Protein AF-A0A7C6NC44-F1 (afdb_monomer)

Sequence (91 aa):
MGKNIDYMMELVNEYLSGKTPRHIFELDFQAEILDRYEKMAREDRDYAEYFYDMLSEYGVDVGDGLSDAEFKQLIRKQYKKVKDIAKGDLW

Mean predicted aligned error: 3.3 Å

Structure (mmCIF, N/CA/C/O backbone):
data_AF-A0A7C6NC44-F1
#
_entry.id   AF-A0A7C6NC44-F1
#
loop_
_atom_site.group_PDB
_atom_site.id
_atom_site.type_symbol
_atom_site.label_atom_id
_atom_site.label_alt_id
_atom_site.label_comp_id
_atom_site.label_asym_id
_atom_site.label_entity_id
_atom_site.label_seq_id
_atom_site.pdbx_PDB_ins_code
_atom_site.Cartn_x
_atom_site.Cartn_y
_atom_site.Cartn_z
_atom_site.occupancy
_atom_site.B_iso_or_equiv
_atom_site.auth_seq_id
_atom_site.auth_comp_id
_atom_site.auth_asym_id
_atom_site.auth_atom_id
_atom_site.pdbx_PDB_model_num
ATOM 1 N N . MET A 1 1 ? -4.991 4.582 12.210 1.00 79.56 1 MET A N 1
ATOM 2 C CA . MET A 1 1 ? -6.046 3.563 12.049 1.00 79.56 1 MET A CA 1
ATOM 3 C C . MET A 1 1 ? -5.768 2.488 13.096 1.00 79.56 1 MET A C 1
ATOM 5 O O . MET A 1 1 ? -5.192 2.822 14.129 1.00 79.56 1 MET A O 1
ATOM 9 N N . GLY A 1 2 ? -6.162 1.230 12.890 1.00 92.06 2 GLY A N 1
ATOM 10 C CA . GLY A 1 2 ? -5.589 0.107 13.624 1.00 92.06 2 GLY A CA 1
ATOM 11 C C . GLY A 1 2 ? -4.147 -0.178 13.184 1.00 92.06 2 GLY A C 1
ATOM 12 O O . GLY A 1 2 ? -3.704 0.252 12.118 1.00 92.06 2 GLY A O 1
ATOM 13 N N . LYS A 1 3 ? -3.392 -0.891 14.025 1.00 97.19 3 LYS A N 1
ATOM 14 C CA . LYS A 1 3 ? -1.944 -1.087 13.850 1.00 97.19 3 LYS A CA 1
ATOM 15 C C . LYS A 1 3 ? -1.577 -1.886 12.597 1.00 97.19 3 LYS A C 1
ATOM 17 O O . LYS A 1 3 ? -0.491 -1.687 12.062 1.00 97.19 3 LYS A O 1
ATOM 22 N N . ASN A 1 4 ? -2.432 -2.805 12.146 1.00 98.19 4 ASN A N 1
ATOM 23 C CA . ASN A 1 4 ? -2.157 -3.598 10.948 1.00 98.19 4 ASN A CA 1
ATOM 24 C C . ASN A 1 4 ? -2.424 -2.781 9.688 1.00 98.19 4 ASN A C 1
ATOM 26 O O . ASN A 1 4 ? -1.644 -2.852 8.742 1.00 98.19 4 ASN A O 1
ATOM 30 N N . ILE A 1 5 ? -3.476 -1.963 9.708 1.00 96.75 5 ILE A N 1
ATOM 31 C CA . ILE A 1 5 ? -3.746 -1.021 8.624 1.00 96.75 5 ILE A CA 1
ATOM 32 C C . ILE A 1 5 ? -2.621 0.015 8.515 1.00 96.75 5 ILE A C 1
ATOM 34 O O . ILE A 1 5 ? -2.098 0.236 7.424 1.00 96.75 5 ILE A O 1
ATOM 38 N N . ASP A 1 6 ? -2.213 0.61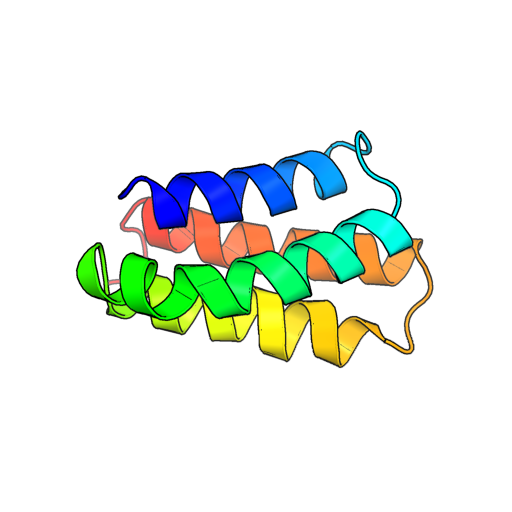7 9.634 1.00 97.38 6 ASP A N 1
ATOM 39 C CA . ASP A 1 6 ? -1.145 1.623 9.642 1.00 97.38 6 ASP A CA 1
ATOM 40 C C . ASP A 1 6 ? 0.179 1.039 9.120 1.00 97.38 6 ASP A C 1
ATOM 42 O O . ASP A 1 6 ? 0.877 1.694 8.347 1.00 97.38 6 ASP A O 1
ATOM 46 N N . TYR A 1 7 ? 0.487 -0.216 9.466 1.00 98.25 7 TYR A N 1
ATOM 47 C CA . TYR A 1 7 ? 1.651 -0.928 8.936 1.00 98.25 7 TYR A CA 1
ATOM 48 C C . TYR A 1 7 ? 1.595 -1.070 7.410 1.00 98.25 7 TYR A C 1
ATOM 50 O O . TYR A 1 7 ? 2.538 -0.685 6.721 1.00 98.25 7 TYR A O 1
ATOM 58 N N . MET A 1 8 ? 0.487 -1.588 6.869 1.00 98.19 8 MET A N 1
ATOM 59 C CA . MET A 1 8 ? 0.359 -1.797 5.424 1.00 98.19 8 MET A CA 1
ATOM 60 C C . MET A 1 8 ? 0.380 -0.475 4.646 1.00 98.19 8 MET A C 1
ATOM 62 O O . MET A 1 8 ? 0.949 -0.400 3.556 1.00 98.19 8 MET A O 1
ATOM 66 N N . MET A 1 9 ? -0.187 0.5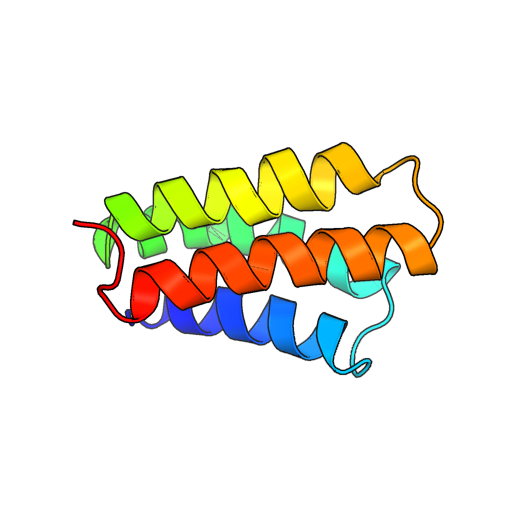92 5.213 1.00 97.81 9 MET A N 1
ATOM 67 C CA . MET A 1 9 ? -0.109 1.934 4.634 1.00 97.81 9 MET A CA 1
ATOM 68 C C . MET A 1 9 ? 1.324 2.474 4.613 1.00 97.81 9 MET A C 1
ATOM 70 O O . MET A 1 9 ? 1.725 3.077 3.613 1.00 97.81 9 MET A O 1
ATOM 74 N N . GLU A 1 10 ? 2.106 2.249 5.673 1.00 98.25 10 GLU A N 1
ATOM 75 C CA . GLU A 1 10 ? 3.510 2.668 5.704 1.00 98.25 10 GLU A CA 1
ATOM 76 C C . GLU A 1 10 ? 4.358 1.864 4.714 1.00 98.25 10 GLU A C 1
ATOM 78 O O . GLU A 1 10 ? 5.128 2.464 3.972 1.00 98.25 10 GLU A O 1
ATOM 83 N N . LEU A 1 11 ? 4.154 0.550 4.599 1.00 98.31 11 LEU A N 1
ATOM 84 C CA . LEU A 1 11 ? 4.850 -0.294 3.618 1.00 98.31 11 LEU A CA 1
ATOM 85 C C . LEU A 1 11 ? 4.683 0.248 2.183 1.00 98.31 11 LEU A C 1
ATOM 87 O O . LEU A 1 11 ? 5.653 0.399 1.434 1.00 98.31 11 LEU A O 1
ATOM 91 N N . VAL A 1 12 ? 3.461 0.641 1.809 1.00 98.31 12 VAL A N 1
ATOM 92 C CA . VAL A 1 12 ? 3.190 1.278 0.506 1.00 98.31 12 VAL A CA 1
ATOM 93 C C . VAL A 1 12 ? 3.840 2.664 0.407 1.00 98.31 12 VAL A C 1
ATOM 95 O O . VAL A 1 12 ? 4.373 3.041 -0.642 1.00 98.31 12 VAL A O 1
ATOM 98 N N . ASN A 1 13 ? 3.836 3.438 1.492 1.00 98.38 13 ASN A N 1
ATOM 99 C CA . ASN A 1 13 ? 4.473 4.752 1.553 1.00 98.38 13 ASN A CA 1
ATOM 100 C C . ASN A 1 13 ? 6.002 4.680 1.374 1.00 98.38 13 ASN A C 1
ATOM 102 O O . ASN A 1 13 ? 6.585 5.509 0.667 1.00 98.38 13 ASN A O 1
ATOM 106 N N . GLU A 1 14 ? 6.663 3.681 1.956 1.00 98.50 14 GLU A N 1
ATOM 107 C CA . GLU A 1 14 ? 8.104 3.455 1.819 1.00 98.50 14 GLU A CA 1
ATOM 108 C C . GLU A 1 14 ? 8.495 3.181 0.364 1.00 98.50 14 GLU A C 1
ATOM 110 O O . GLU A 1 14 ? 9.411 3.822 -0.167 1.00 98.50 14 GLU A O 1
ATOM 115 N N . TYR A 1 15 ? 7.725 2.349 -0.336 1.00 98.50 15 TYR A N 1
ATOM 116 C CA . TYR A 1 15 ? 7.886 2.157 -1.775 1.00 98.50 15 TYR A CA 1
ATOM 117 C C . TYR A 1 15 ? 7.693 3.463 -2.567 1.00 98.50 15 TYR A C 1
ATOM 119 O O . TYR A 1 15 ? 8.537 3.868 -3.381 1.00 98.50 15 TYR A O 1
ATOM 127 N N . LEU A 1 16 ? 6.602 4.189 -2.306 1.00 98.44 16 LEU A N 1
ATOM 128 C CA . LEU A 1 16 ? 6.291 5.426 -3.026 1.00 98.44 16 LEU A CA 1
ATOM 129 C C . LEU A 1 16 ? 7.321 6.536 -2.788 1.00 98.44 16 LEU A C 1
ATOM 131 O O . LEU A 1 16 ? 7.614 7.300 -3.719 1.00 98.44 16 LEU A O 1
ATOM 135 N N . SER A 1 17 ? 7.909 6.586 -1.592 1.00 98.12 17 SER A N 1
ATOM 136 C CA . SER A 1 17 ? 9.011 7.488 -1.237 1.00 98.12 17 SER A CA 1
ATOM 137 C C . SER A 1 17 ? 10.359 7.070 -1.837 1.00 98.12 17 SER A C 1
ATOM 139 O O . SER A 1 17 ? 11.289 7.871 -1.860 1.00 98.12 17 SER A O 1
ATOM 141 N N . GLY A 1 18 ? 10.450 5.866 -2.413 1.00 97.12 18 GLY A N 1
ATOM 142 C CA . GLY A 1 18 ? 11.658 5.353 -3.059 1.00 97.12 18 GLY A CA 1
ATOM 143 C C . GLY A 1 18 ? 12.668 4.730 -2.100 1.00 97.12 18 GLY A C 1
ATOM 144 O O . GLY A 1 18 ? 13.801 4.504 -2.512 1.00 97.12 18 GLY A O 1
ATOM 145 N N . LYS A 1 19 ? 12.275 4.447 -0.851 1.00 97.69 19 LYS A N 1
ATOM 146 C CA . LYS A 1 19 ? 13.118 3.719 0.110 1.00 97.69 19 LYS A CA 1
ATOM 147 C C . LYS A 1 19 ? 13.264 2.242 -0.257 1.00 97.69 19 LYS A C 1
ATOM 149 O O . LYS A 1 19 ? 14.302 1.650 0.018 1.00 97.69 19 LYS A O 1
ATOM 154 N N . THR A 1 20 ? 12.248 1.689 -0.916 1.00 96.69 20 THR A N 1
ATOM 155 C CA . THR A 1 20 ? 12.176 0.271 -1.277 1.00 96.69 20 THR A CA 1
ATOM 156 C C . THR A 1 20 ? 12.088 0.132 -2.799 1.00 96.69 20 THR A C 1
ATOM 158 O O . THR A 1 20 ? 11.244 0.791 -3.418 1.00 96.69 20 THR A O 1
ATOM 161 N N . PRO A 1 21 ? 12.945 -0.682 -3.444 1.00 97.19 21 PRO A N 1
ATOM 162 C CA . PRO A 1 21 ? 12.808 -0.984 -4.865 1.00 97.19 21 PRO A CA 1
ATOM 163 C C . PRO A 1 21 ? 11.582 -1.875 -5.112 1.00 97.19 21 PRO A C 1
ATOM 165 O O . PRO A 1 21 ? 11.150 -2.609 -4.225 1.00 97.19 21 PRO A O 1
ATOM 168 N N . ARG A 1 22 ? 11.037 -1.833 -6.334 1.00 97.38 22 ARG A N 1
ATOM 169 C CA . ARG A 1 22 ? 9.775 -2.505 -6.692 1.00 97.38 22 ARG A CA 1
ATOM 170 C C . ARG A 1 22 ? 9.744 -3.987 -6.302 1.00 97.38 22 ARG A C 1
ATOM 172 O O . ARG A 1 22 ? 8.832 -4.388 -5.598 1.00 97.38 22 ARG A O 1
ATOM 179 N N . HIS A 1 23 ? 10.755 -4.759 -6.698 1.00 96.12 23 HIS A N 1
ATOM 180 C CA . HIS A 1 23 ? 10.786 -6.203 -6.445 1.00 96.12 23 HIS A CA 1
ATOM 181 C C . HIS A 1 23 ? 10.763 -6.563 -4.949 1.00 96.12 23 HIS A C 1
ATOM 183 O O . HIS A 1 23 ? 10.196 -7.584 -4.586 1.00 96.12 23 HIS A O 1
ATOM 189 N N . ILE A 1 24 ? 11.351 -5.734 -4.075 1.00 97.88 24 ILE A N 1
ATOM 190 C CA . ILE A 1 24 ? 11.263 -5.937 -2.620 1.00 97.88 24 ILE A CA 1
ATOM 191 C C . ILE A 1 24 ? 9.868 -5.558 -2.124 1.00 97.88 24 ILE A C 1
ATOM 193 O O . ILE A 1 24 ? 9.260 -6.319 -1.385 1.00 97.88 24 ILE A O 1
ATOM 197 N N . PHE A 1 25 ? 9.326 -4.431 -2.591 1.00 98.38 25 PHE A N 1
ATOM 198 C CA . PHE A 1 25 ? 7.970 -4.009 -2.241 1.00 98.38 25 PHE A CA 1
ATOM 199 C C . PHE A 1 25 ? 6.909 -5.048 -2.624 1.00 98.38 25 PHE A C 1
ATOM 201 O O . PHE A 1 25 ? 6.042 -5.329 -1.810 1.00 98.38 25 PHE A O 1
ATOM 208 N N . GLU A 1 26 ? 6.964 -5.6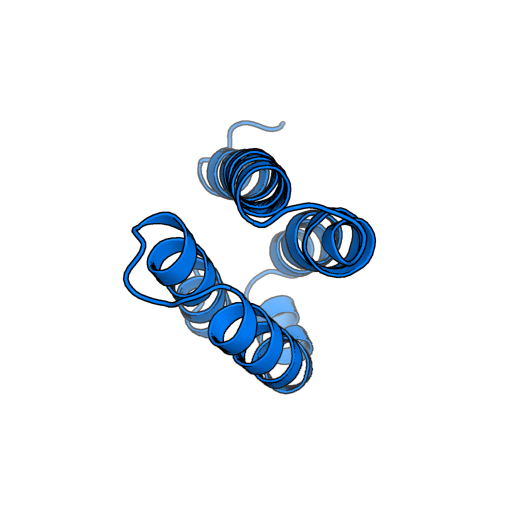21 -3.828 1.00 97.62 26 GLU A N 1
ATOM 209 C CA . GLU A 1 26 ? 5.991 -6.628 -4.275 1.00 97.62 26 GLU A CA 1
ATOM 210 C C . GLU A 1 26 ? 6.046 -7.891 -3.403 1.00 97.62 26 GLU A C 1
ATOM 212 O O . GLU A 1 26 ? 5.001 -8.378 -2.973 1.00 97.62 26 GLU A O 1
ATOM 217 N N . LEU A 1 27 ? 7.253 -8.373 -3.078 1.00 97.56 27 LEU A N 1
ATOM 218 C CA . LEU A 1 27 ? 7.446 -9.528 -2.195 1.00 97.56 27 LEU A CA 1
ATOM 219 C C . LEU A 1 27 ? 6.940 -9.256 -0.773 1.00 97.56 27 LEU A C 1
ATOM 221 O O . LEU A 1 27 ? 6.173 -10.054 -0.231 1.00 97.56 27 LEU A O 1
ATOM 225 N N . ASP A 1 28 ? 7.338 -8.127 -0.184 1.00 98.19 28 ASP A N 1
ATOM 226 C CA . ASP A 1 28 ? 6.938 -7.751 1.173 1.00 98.19 28 ASP A CA 1
ATOM 227 C C . ASP A 1 28 ? 5.424 -7.507 1.246 1.00 98.19 28 ASP A C 1
ATOM 229 O O . ASP A 1 28 ? 4.762 -7.982 2.166 1.00 98.19 28 ASP A O 1
ATOM 233 N N . PHE A 1 29 ? 4.843 -6.825 0.252 1.00 98.12 29 PHE A N 1
ATOM 234 C CA . PHE A 1 29 ? 3.403 -6.572 0.200 1.00 98.12 29 PHE A CA 1
ATOM 235 C C . PHE A 1 29 ? 2.612 -7.882 0.156 1.00 98.12 29 PHE A C 1
ATOM 237 O O . PHE A 1 29 ? 1.675 -8.042 0.937 1.00 98.12 29 PHE A O 1
ATOM 244 N N . GLN A 1 30 ? 2.992 -8.823 -0.718 1.00 96.25 30 GLN A N 1
ATOM 245 C CA . GLN A 1 30 ? 2.322 -10.122 -0.839 1.00 96.25 30 GLN A CA 1
ATOM 246 C C . GLN A 1 30 ? 2.422 -10.945 0.450 1.00 96.25 30 GLN A C 1
ATOM 248 O O . GLN A 1 30 ? 1.435 -11.544 0.875 1.00 96.25 30 GLN A O 1
ATOM 253 N N . ALA A 1 31 ? 3.590 -10.967 1.095 1.00 97.62 31 ALA A N 1
ATOM 254 C CA . ALA A 1 31 ? 3.769 -11.686 2.352 1.00 97.62 31 ALA A CA 1
ATOM 255 C C . ALA A 1 31 ? 2.928 -11.072 3.485 1.00 97.62 31 ALA A C 1
ATOM 257 O O . ALA A 1 31 ? 2.216 -11.783 4.198 1.00 97.62 31 ALA A O 1
ATOM 258 N N . GLU A 1 32 ? 2.979 -9.750 3.635 1.00 98.25 32 GLU A N 1
ATOM 259 C CA . GLU A 1 32 ? 2.344 -9.054 4.753 1.00 98.25 32 GLU A CA 1
ATOM 260 C C . GLU A 1 32 ? 0.820 -8.970 4.596 1.00 98.25 32 GLU A C 1
ATOM 262 O O . GLU A 1 32 ? 0.106 -9.113 5.591 1.00 98.25 32 GLU A O 1
ATOM 267 N N . ILE A 1 33 ? 0.282 -8.811 3.378 1.00 97.44 33 ILE A N 1
ATOM 268 C CA . ILE A 1 33 ? -1.177 -8.759 3.187 1.00 97.44 33 ILE A CA 1
ATOM 269 C C . ILE A 1 33 ? -1.844 -10.091 3.554 1.00 97.44 33 ILE A C 1
ATOM 271 O O . ILE A 1 33 ? -2.911 -10.084 4.168 1.00 97.44 33 ILE A O 1
ATOM 275 N N . LEU A 1 34 ? -1.191 -11.228 3.280 1.00 95.56 34 LEU A N 1
ATOM 276 C CA . LEU A 1 34 ? -1.688 -12.557 3.649 1.00 95.56 34 LEU A CA 1
ATOM 277 C C . LEU A 1 34 ? -1.763 -12.753 5.172 1.00 95.56 34 LEU A C 1
ATOM 279 O O . LEU A 1 34 ? -2.732 -13.325 5.667 1.00 95.56 34 LEU A O 1
ATOM 283 N N . ASP A 1 35 ? -0.776 -12.263 5.929 1.00 96.25 35 ASP A N 1
ATOM 284 C CA . ASP A 1 35 ? -0.771 -12.383 7.397 1.00 96.25 35 ASP A CA 1
ATOM 285 C C . ASP A 1 35 ? -1.676 -11.346 8.089 1.00 96.25 35 ASP A C 1
ATOM 287 O O . ASP A 1 35 ? -2.187 -11.570 9.197 1.00 96.25 35 ASP A O 1
ATOM 291 N N . ARG A 1 36 ? -1.864 -10.177 7.470 1.00 97.88 36 ARG A N 1
ATOM 292 C CA . ARG A 1 36 ? -2.500 -9.031 8.130 1.00 97.88 36 ARG A CA 1
ATOM 293 C C . ARG A 1 36 ? -3.936 -8.789 7.743 1.00 97.88 36 ARG A C 1
ATOM 295 O O . ARG A 1 36 ? -4.628 -8.192 8.563 1.00 97.88 36 ARG A O 1
ATOM 302 N N . TYR A 1 37 ? -4.408 -9.244 6.586 1.00 97.88 37 TYR A N 1
ATOM 303 C CA . TYR A 1 37 ? -5.741 -8.880 6.103 1.00 97.88 37 TYR A CA 1
ATOM 304 C C . TYR A 1 37 ? -6.853 -9.179 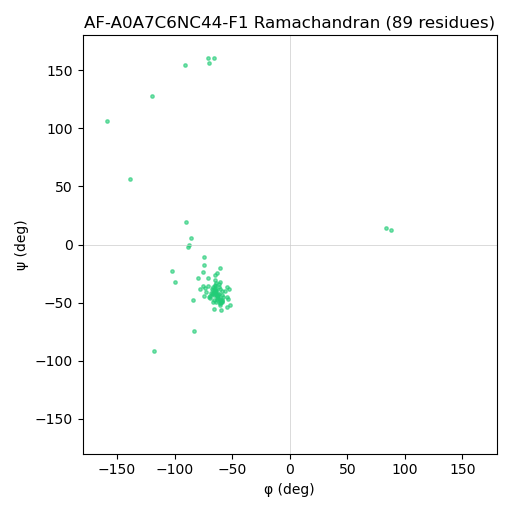7.124 1.00 97.88 37 TYR A C 1
ATOM 306 O O . TYR A 1 37 ? -7.629 -8.291 7.467 1.00 97.88 37 TYR A O 1
ATOM 314 N N . GLU A 1 38 ? -6.875 -10.372 7.730 1.00 97.81 38 GLU A N 1
ATOM 315 C CA . GLU A 1 38 ? -7.868 -10.681 8.774 1.00 97.81 38 GLU A CA 1
ATOM 316 C C . GLU A 1 38 ? -7.754 -9.768 10.002 1.00 97.81 38 GLU A C 1
ATOM 318 O O . GLU A 1 38 ? -8.745 -9.460 10.663 1.00 97.81 38 GLU A O 1
ATOM 323 N N . LYS A 1 39 ? -6.533 -9.356 10.351 1.00 98.31 39 LYS A N 1
ATOM 324 C CA . LYS A 1 39 ? -6.278 -8.465 11.486 1.00 98.31 39 LYS A CA 1
ATOM 325 C C . LYS A 1 39 ? -6.714 -7.038 11.145 1.00 98.31 39 LYS A C 1
ATOM 327 O O . LYS A 1 39 ? -7.288 -6.384 12.006 1.00 98.31 39 LYS A O 1
ATOM 332 N N . MET A 1 40 ? -6.510 -6.598 9.903 1.00 97.81 40 MET A N 1
ATOM 333 C CA . MET A 1 40 ? -7.028 -5.332 9.378 1.00 97.81 40 MET A CA 1
ATOM 334 C C . MET A 1 40 ? -8.556 -5.329 9.394 1.00 97.81 40 MET A C 1
ATOM 336 O O . MET A 1 40 ? -9.147 -4.392 9.911 1.00 97.81 40 MET A O 1
ATOM 340 N N . ALA A 1 41 ? -9.203 -6.404 8.940 1.00 97.50 41 ALA A N 1
ATOM 341 C CA . ALA A 1 41 ? -10.661 -6.492 8.918 1.00 97.50 41 ALA A CA 1
ATOM 342 C C . ALA A 1 41 ? -11.296 -6.483 10.323 1.00 97.50 41 ALA A C 1
ATOM 344 O O . ALA A 1 41 ? -12.435 -6.054 10.491 1.00 97.50 41 ALA A O 1
ATOM 345 N N . ARG A 1 42 ? -10.561 -6.937 11.351 1.00 97.75 42 ARG A N 1
ATOM 346 C CA . ARG A 1 42 ? -10.961 -6.803 12.766 1.00 97.75 42 ARG A CA 1
ATOM 347 C C . ARG A 1 42 ? -10.778 -5.382 13.310 1.00 97.75 42 ARG A C 1
ATOM 349 O O . ARG A 1 42 ? -11.410 -5.048 14.307 1.00 97.75 42 ARG A O 1
ATOM 356 N N . GLU A 1 43 ? -9.891 -4.587 12.715 1.00 96.56 43 GLU A N 1
ATOM 357 C CA . GLU A 1 43 ? -9.639 -3.190 13.092 1.00 96.56 43 GLU A CA 1
ATOM 358 C C . GLU A 1 43 ? -10.637 -2.242 12.420 1.00 96.56 43 GLU A C 1
ATOM 360 O O . GLU A 1 43 ? -11.221 -1.400 13.095 1.00 96.56 43 GLU A O 1
ATOM 365 N N . ASP A 1 44 ? -10.829 -2.402 11.112 1.00 95.88 44 ASP A N 1
ATOM 366 C CA . ASP A 1 44 ? -11.796 -1.681 10.289 1.00 95.88 44 ASP A CA 1
ATOM 367 C C . ASP A 1 44 ? -12.058 -2.509 9.022 1.00 95.88 44 ASP A C 1
ATOM 369 O O . ASP A 1 44 ? -11.195 -2.634 8.149 1.00 95.88 44 ASP A O 1
ATOM 373 N N . ARG A 1 45 ? -13.237 -3.135 8.955 1.00 95.38 45 ARG A N 1
ATOM 374 C CA . ARG A 1 45 ? -13.587 -4.064 7.877 1.00 95.38 45 ARG A CA 1
ATOM 375 C C . ARG A 1 45 ? -13.698 -3.367 6.528 1.00 95.38 45 ARG A C 1
ATOM 377 O O . ARG A 1 45 ? -13.086 -3.829 5.569 1.00 95.38 45 ARG A O 1
ATOM 384 N N . ASP A 1 46 ? -14.444 -2.271 6.475 1.00 94.88 46 ASP A N 1
ATOM 385 C CA . ASP A 1 46 ? -14.716 -1.555 5.229 1.00 94.88 46 ASP A CA 1
ATOM 386 C C . ASP A 1 46 ? -13.414 -0.971 4.672 1.00 94.88 46 ASP A C 1
ATOM 388 O O . ASP A 1 46 ? -13.143 -1.044 3.472 1.00 94.88 46 ASP A O 1
ATOM 392 N N . TYR A 1 47 ? -12.548 -0.463 5.555 1.00 95.69 47 TYR A N 1
ATOM 393 C CA . TYR A 1 47 ? -11.231 -0.000 5.146 1.00 95.69 47 TYR A CA 1
ATOM 394 C C . TYR A 1 47 ? -10.332 -1.135 4.658 1.00 95.69 47 TYR A C 1
ATOM 396 O O . TYR A 1 47 ? -9.613 -0.960 3.677 1.00 95.69 47 TYR A O 1
ATOM 404 N N . ALA A 1 48 ? -10.335 -2.287 5.334 1.00 96.75 48 ALA A N 1
ATOM 405 C CA . ALA A 1 48 ? -9.523 -3.432 4.935 1.00 96.75 48 ALA A CA 1
ATOM 406 C C . ALA A 1 48 ? -9.930 -3.969 3.558 1.00 96.75 48 ALA A C 1
ATOM 408 O O . ALA A 1 48 ? -9.054 -4.226 2.732 1.00 96.75 48 ALA A O 1
ATOM 409 N N . GLU A 1 49 ? -11.234 -4.096 3.300 1.00 96.69 49 GLU A N 1
ATOM 410 C CA . GLU A 1 49 ? -11.779 -4.484 1.993 1.00 96.69 49 GLU A CA 1
ATOM 411 C C . GLU A 1 49 ? -11.371 -3.463 0.919 1.00 96.69 49 GLU A C 1
ATOM 413 O O . GLU A 1 49 ? -10.731 -3.825 -0.065 1.00 96.69 49 GLU A O 1
ATOM 418 N N . TYR A 1 50 ? -11.586 -2.165 1.157 1.00 96.88 50 TYR A N 1
ATOM 419 C CA . TYR A 1 50 ? -11.214 -1.138 0.181 1.00 96.88 50 TYR A CA 1
ATOM 420 C C . TYR A 1 50 ? -9.699 -1.025 -0.060 1.00 96.88 50 TYR A C 1
ATOM 422 O O . TYR A 1 50 ? -9.251 -0.780 -1.184 1.00 96.88 50 TYR A O 1
ATOM 430 N N . PHE A 1 51 ? -8.887 -1.191 0.990 1.00 97.50 51 PHE A N 1
ATOM 431 C CA . PHE A 1 51 ? -7.432 -1.267 0.874 1.00 97.50 51 PHE A CA 1
ATOM 432 C C . PHE A 1 51 ? -7.041 -2.426 -0.042 1.00 97.50 51 PHE A C 1
ATOM 434 O O . PHE A 1 51 ? -6.227 -2.231 -0.946 1.00 97.50 51 PHE A O 1
ATOM 441 N N . TYR A 1 52 ? -7.609 -3.612 0.197 1.00 97.81 52 TYR A N 1
ATOM 442 C CA . TYR A 1 52 ? -7.303 -4.818 -0.562 1.00 97.81 52 TYR A CA 1
ATOM 443 C C . TYR A 1 52 ? -7.646 -4.636 -2.039 1.00 97.81 52 TYR A C 1
ATOM 445 O O . TYR A 1 52 ? -6.763 -4.798 -2.882 1.00 97.81 52 TYR A O 1
ATOM 453 N N . ASP A 1 53 ? -8.859 -4.171 -2.341 1.00 97.62 53 ASP A N 1
ATOM 454 C CA . ASP A 1 53 ? -9.286 -3.895 -3.710 1.00 97.62 53 ASP A CA 1
ATOM 455 C C . ASP A 1 53 ? -8.304 -2.936 -4.395 1.00 97.62 53 ASP A C 1
ATOM 457 O O . ASP A 1 53 ? -7.759 -3.212 -5.464 1.00 97.62 53 ASP A O 1
ATOM 461 N N . MET A 1 54 ? -8.034 -1.780 -3.783 1.00 98.19 54 MET A N 1
ATOM 462 C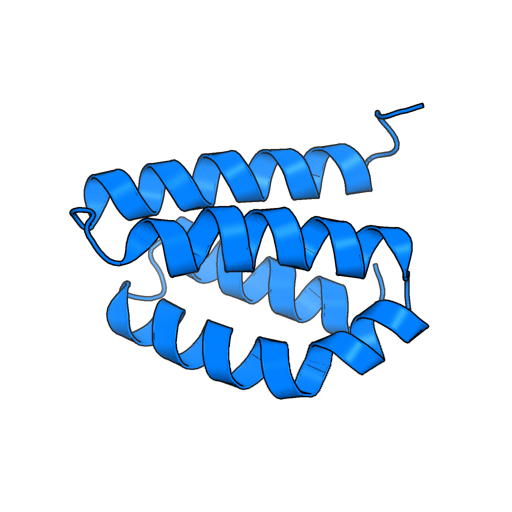 CA . MET A 1 54 ? -7.270 -0.724 -4.445 1.00 98.19 54 MET A CA 1
ATOM 463 C C . MET A 1 54 ? -5.783 -1.033 -4.583 1.00 98.19 54 MET A C 1
ATOM 465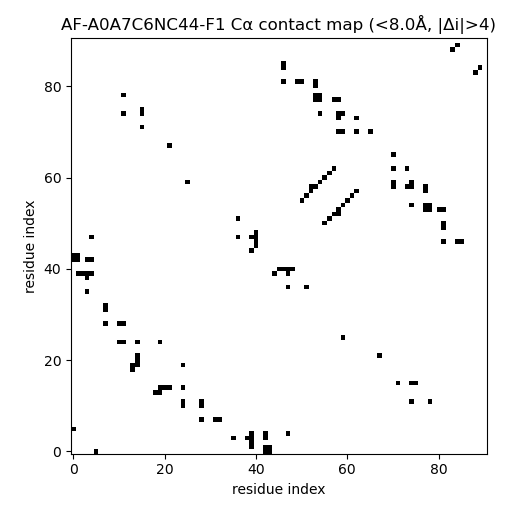 O O . MET A 1 54 ? -5.201 -0.687 -5.612 1.00 98.19 54 MET A O 1
ATOM 469 N N . LEU A 1 55 ? -5.156 -1.616 -3.563 1.00 98.12 55 LEU A N 1
ATOM 470 C CA . LEU A 1 55 ? -3.704 -1.794 -3.525 1.00 98.12 55 LEU A CA 1
ATOM 471 C C . LEU A 1 55 ? -3.258 -3.201 -3.916 1.00 98.12 55 LEU A C 1
ATOM 473 O O . LEU A 1 55 ? -2.197 -3.310 -4.527 1.00 98.12 55 LEU A O 1
ATOM 477 N N . SER A 1 56 ? -4.048 -4.238 -3.632 1.00 97.38 56 SER A N 1
ATOM 478 C CA . SER A 1 56 ? -3.760 -5.596 -4.101 1.00 97.38 56 SER A CA 1
ATOM 479 C C . SER A 1 56 ? -4.273 -5.773 -5.528 1.00 97.38 56 SER A C 1
ATOM 481 O O . SER A 1 56 ? -3.480 -5.697 -6.467 1.00 97.38 56 SER A O 1
ATOM 483 N N . GLU A 1 57 ? -5.591 -5.892 -5.711 1.00 96.69 57 GLU A N 1
ATOM 484 C CA . GLU A 1 57 ? -6.182 -6.293 -6.995 1.00 96.69 57 GLU A CA 1
ATOM 485 C C . GLU A 1 57 ? -5.947 -5.241 -8.088 1.00 96.69 57 GLU A C 1
ATOM 487 O O . GLU A 1 57 ? -5.349 -5.505 -9.130 1.00 96.69 57 GLU A O 1
ATOM 492 N N . TYR A 1 58 ? -6.357 -3.994 -7.845 1.00 97.50 58 TYR A N 1
ATOM 493 C CA . TYR A 1 58 ? -6.208 -2.900 -8.811 1.00 97.50 58 TYR A CA 1
ATOM 494 C C . TYR A 1 58 ? -4.846 -2.192 -8.738 1.00 97.50 58 TYR A C 1
ATOM 496 O O . TYR A 1 58 ? -4.653 -1.155 -9.390 1.00 97.50 58 TYR A O 1
ATOM 504 N N . GLY A 1 59 ? -3.929 -2.707 -7.921 1.00 97.69 59 GLY A N 1
ATOM 505 C CA . GLY A 1 59 ? -2.603 -2.153 -7.690 1.00 97.69 59 GLY A CA 1
ATOM 506 C C . GLY A 1 59 ? -1.521 -3.131 -8.119 1.00 97.69 59 GLY A C 1
ATOM 507 O O . GLY A 1 59 ? -1.091 -3.095 -9.271 1.00 97.69 59 GLY A O 1
ATOM 508 N N . VAL A 1 60 ? -1.069 -3.961 -7.180 1.00 97.06 60 VAL A N 1
ATOM 509 C CA . VAL A 1 60 ? 0.022 -4.922 -7.383 1.00 97.06 60 VAL A CA 1
ATOM 510 C C . VAL A 1 60 ? -0.296 -5.911 -8.509 1.00 97.06 60 VAL A C 1
ATOM 512 O O . VAL A 1 60 ? 0.520 -6.041 -9.418 1.00 97.06 60 VAL A O 1
ATOM 515 N N . ASP A 1 61 ? -1.486 -6.519 -8.525 1.00 95.94 61 ASP A N 1
ATOM 516 C CA . ASP A 1 61 ? -1.811 -7.586 -9.488 1.00 95.94 61 ASP A CA 1
ATOM 517 C C . ASP A 1 61 ? -1.934 -7.056 -10.925 1.00 95.94 61 ASP A C 1
ATOM 519 O O . ASP A 1 61 ? -1.342 -7.595 -11.859 1.00 95.94 61 ASP A O 1
ATOM 523 N N . VAL A 1 62 ? -2.640 -5.935 -11.119 1.00 96.00 62 VAL A N 1
ATOM 524 C CA . VAL A 1 62 ? -2.695 -5.232 -12.419 1.00 96.00 62 VAL A CA 1
ATOM 525 C C . VAL A 1 62 ? -1.314 -4.714 -12.849 1.00 96.00 62 VAL A C 1
ATOM 527 O O . VAL A 1 62 ? -1.057 -4.505 -14.037 1.00 96.00 62 VAL A O 1
ATOM 530 N N . GLY A 1 63 ? -0.423 -4.487 -11.888 1.00 95.00 63 GLY A N 1
ATOM 531 C CA . GLY A 1 63 ? 0.900 -3.929 -12.099 1.00 95.00 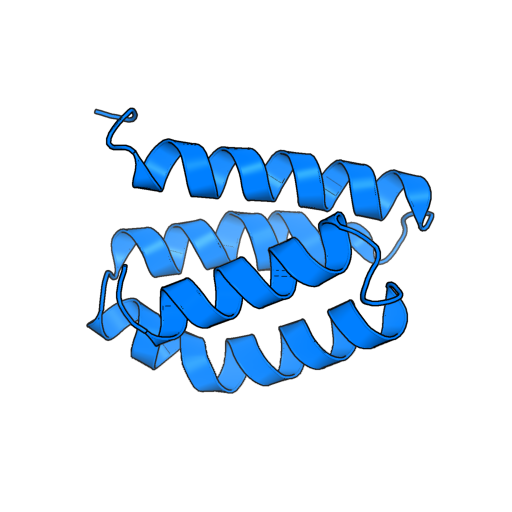63 GLY A CA 1
ATOM 532 C C . GLY A 1 63 ? 1.929 -4.878 -12.721 1.00 95.00 63 GLY A C 1
ATOM 533 O O . GLY A 1 63 ? 2.931 -4.384 -13.241 1.00 95.00 63 GLY A O 1
ATOM 534 N N . ASP A 1 64 ? 1.704 -6.195 -12.710 1.00 91.81 64 ASP A N 1
ATOM 535 C CA . ASP A 1 64 ? 2.683 -7.223 -13.118 1.00 91.81 64 ASP A CA 1
ATOM 536 C C . ASP A 1 64 ? 3.281 -6.979 -14.522 1.00 91.81 64 ASP A C 1
ATOM 538 O O . ASP A 1 64 ? 4.485 -7.089 -14.737 1.00 91.81 64 ASP A O 1
ATOM 542 N N . GLY A 1 65 ? 2.463 -6.510 -15.470 1.00 92.81 65 GLY A N 1
ATOM 543 C CA . GLY A 1 65 ? 2.892 -6.215 -16.845 1.00 92.81 65 GLY A CA 1
ATOM 544 C 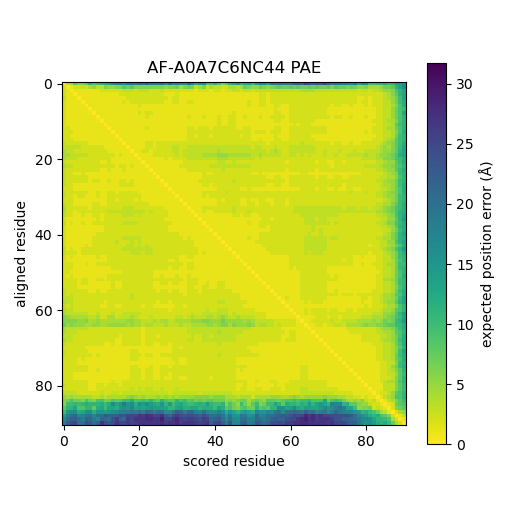C . GLY A 1 65 ? 3.457 -4.809 -17.091 1.00 92.81 65 GLY A C 1
ATOM 545 O O . GLY A 1 65 ? 3.786 -4.481 -18.232 1.00 92.81 65 GLY A O 1
ATOM 546 N N . LEU A 1 66 ? 3.521 -3.950 -16.072 1.00 97.88 66 LEU A N 1
ATOM 547 C CA . LEU A 1 66 ? 3.901 -2.543 -16.221 1.00 97.88 66 LEU A CA 1
ATOM 548 C C . LEU A 1 66 ? 5.405 -2.320 -16.062 1.00 97.88 66 LEU A C 1
ATOM 550 O O . LEU A 1 66 ? 6.083 -3.042 -15.331 1.00 97.88 66 LEU A O 1
ATOM 554 N N . SER A 1 67 ? 5.928 -1.248 -16.663 1.00 97.81 67 SER A N 1
ATOM 555 C CA . SER A 1 67 ? 7.260 -0.747 -16.305 1.00 97.81 67 SER A CA 1
ATOM 556 C C . SER A 1 67 ? 7.289 -0.214 -14.866 1.00 97.81 67 SER A C 1
ATOM 558 O O . SER A 1 67 ? 6.262 0.179 -14.312 1.00 97.81 67 SER A O 1
ATOM 560 N N . ASP A 1 68 ? 8.476 -0.107 -14.264 1.00 97.19 68 ASP A N 1
ATOM 561 C CA . ASP A 1 68 ? 8.634 0.435 -12.903 1.00 97.19 68 ASP A CA 1
ATOM 562 C C . ASP A 1 68 ? 8.014 1.829 -12.729 1.00 97.19 68 ASP A C 1
ATOM 564 O O . ASP A 1 68 ? 7.452 2.147 -11.677 1.00 97.19 68 ASP A O 1
ATOM 568 N N . ALA A 1 69 ? 8.103 2.674 -13.759 1.00 97.88 69 ALA A N 1
ATOM 569 C CA . ALA A 1 69 ? 7.541 4.017 -13.728 1.00 97.88 69 ALA A CA 1
ATOM 570 C C . ALA A 1 69 ? 6.005 3.993 -13.749 1.00 97.88 69 ALA A C 1
ATOM 572 O O . ALA A 1 69 ? 5.371 4.700 -12.962 1.00 97.88 69 ALA A O 1
ATOM 573 N N . GLU A 1 70 ? 5.412 3.176 -14.621 1.00 98.50 70 GLU A N 1
ATOM 574 C CA . GLU A 1 70 ? 3.960 3.000 -14.728 1.00 98.50 70 GLU A CA 1
ATOM 575 C C . GLU A 1 70 ? 3.386 2.357 -13.465 1.00 98.50 70 GLU A C 1
ATOM 577 O O . GLU A 1 70 ? 2.405 2.855 -12.914 1.00 98.50 70 GLU A O 1
ATOM 582 N N . PHE A 1 71 ? 4.051 1.328 -12.938 1.00 98.50 71 PHE A N 1
ATOM 583 C CA . PHE A 1 71 ? 3.687 0.692 -11.677 1.00 98.50 71 PHE A CA 1
ATOM 584 C C . PHE A 1 71 ? 3.706 1.700 -10.523 1.00 98.50 71 PHE A C 1
ATOM 586 O O . PHE A 1 71 ? 2.725 1.840 -9.790 1.00 98.50 71 PHE A O 1
ATOM 593 N N . LYS A 1 72 ? 4.774 2.501 -10.392 1.00 98.38 72 LYS A N 1
ATOM 594 C CA . LYS A 1 72 ? 4.854 3.520 -9.333 1.00 98.38 72 LYS A CA 1
ATOM 595 C C . LYS A 1 72 ? 3.745 4.565 -9.450 1.00 98.38 72 LYS A C 1
ATOM 597 O O . LYS A 1 72 ? 3.241 5.051 -8.434 1.00 98.38 72 LYS A O 1
ATOM 602 N N . GLN A 1 73 ? 3.367 4.938 -10.673 1.00 98.50 73 GLN A N 1
ATOM 603 C CA . GLN A 1 73 ? 2.240 5.840 -10.914 1.00 98.50 73 GLN A CA 1
ATOM 604 C C . GLN A 1 73 ? 0.900 5.194 -10.537 1.00 98.50 73 GLN A C 1
ATOM 606 O O . GLN A 1 73 ? 0.086 5.854 -9.884 1.00 98.50 73 GLN A O 1
ATOM 611 N N . LEU A 1 74 ? 0.694 3.920 -10.884 1.00 98.56 74 LEU A N 1
ATOM 612 C CA . LEU A 1 74 ? -0.490 3.148 -10.513 1.00 98.56 74 LEU A CA 1
ATOM 613 C C . LEU A 1 74 ? -0.638 3.064 -8.990 1.00 98.56 74 LEU A C 1
ATOM 615 O O . LEU A 1 74 ? -1.642 3.537 -8.457 1.00 98.56 74 LEU A O 1
ATOM 619 N N . ILE A 1 75 ? 0.382 2.573 -8.279 1.00 98.56 75 ILE A N 1
ATOM 620 C CA . ILE A 1 75 ? 0.347 2.448 -6.815 1.00 98.56 75 ILE A CA 1
ATOM 621 C C . ILE A 1 75 ? 0.115 3.808 -6.155 1.00 98.56 75 ILE A C 1
ATOM 623 O O . ILE A 1 75 ? -0.693 3.915 -5.236 1.00 98.56 75 ILE A O 1
ATOM 627 N N . ARG A 1 76 ? 0.725 4.890 -6.659 1.00 98.56 76 ARG A N 1
ATOM 628 C CA . ARG A 1 76 ? 0.484 6.242 -6.127 1.00 98.56 76 ARG A CA 1
ATOM 629 C C . ARG A 1 76 ? -0.978 6.667 -6.277 1.00 98.56 76 ARG A C 1
ATOM 631 O O . ARG A 1 76 ? -1.531 7.268 -5.356 1.00 98.56 76 ARG A O 1
ATOM 638 N N . LYS A 1 77 ? -1.597 6.384 -7.428 1.00 98.19 77 LYS A N 1
ATOM 639 C CA . LYS A 1 77 ? -3.009 6.695 -7.688 1.00 98.19 77 LYS A CA 1
ATOM 640 C C . LYS A 1 77 ? -3.921 5.931 -6.729 1.00 98.19 77 LYS A C 1
ATOM 642 O O . LYS A 1 77 ? -4.816 6.543 -6.151 1.00 98.19 77 LYS A O 1
ATOM 647 N N . GLN A 1 78 ? -3.684 4.635 -6.543 1.00 98.38 78 GLN A N 1
ATOM 648 C CA . GLN A 1 78 ? -4.501 3.799 -5.660 1.00 98.38 78 GLN A CA 1
ATOM 649 C C . GLN A 1 78 ? -4.303 4.157 -4.184 1.00 98.38 78 GLN A C 1
ATOM 651 O O . GLN A 1 78 ? -5.275 4.374 -3.467 1.00 98.38 78 GLN A O 1
ATOM 656 N N . TYR A 1 79 ? -3.057 4.363 -3.758 1.00 97.81 79 TYR A N 1
ATOM 657 C CA . TYR A 1 79 ? -2.726 4.809 -2.405 1.00 97.81 79 TYR A CA 1
ATOM 658 C C . TYR A 1 79 ? -3.419 6.125 -2.041 1.00 97.81 79 TYR A C 1
ATOM 660 O O . TYR A 1 79 ? -3.929 6.278 -0.932 1.00 97.81 79 TYR A O 1
ATOM 668 N N . LYS A 1 80 ? -3.503 7.074 -2.985 1.00 96.75 80 LYS A N 1
ATOM 669 C CA . LYS A 1 80 ? -4.250 8.318 -2.769 1.00 96.75 80 LYS A CA 1
ATOM 670 C C . LYS A 1 80 ? -5.731 8.047 -2.483 1.00 96.75 80 LYS A C 1
ATOM 672 O O . LYS A 1 80 ? -6.247 8.590 -1.514 1.00 96.75 80 LYS A O 1
ATOM 677 N N . LYS A 1 81 ? -6.392 7.185 -3.263 1.00 95.56 81 LYS A N 1
ATOM 678 C CA . LYS A 1 81 ? -7.804 6.840 -3.031 1.00 95.56 81 LYS A CA 1
ATOM 679 C C . LYS A 1 81 ? -8.032 6.247 -1.639 1.00 95.56 81 LYS A C 1
ATOM 681 O O . LYS A 1 81 ? -8.984 6.621 -0.965 1.00 95.56 81 LYS A O 1
ATOM 686 N N . VAL A 1 82 ? -7.146 5.350 -1.209 1.00 94.50 82 VAL A N 1
ATOM 687 C CA . VAL A 1 82 ? -7.204 4.704 0.113 1.00 94.50 82 VAL A CA 1
ATOM 688 C C . VAL A 1 82 ? -6.966 5.716 1.244 1.00 94.50 82 VAL A C 1
ATOM 690 O O . VAL A 1 82 ? -7.654 5.691 2.266 1.00 94.50 82 VAL A O 1
ATOM 693 N N . LYS A 1 83 ? -6.047 6.675 1.059 1.00 91.44 83 LYS A N 1
ATOM 694 C CA . LYS A 1 83 ? -5.843 7.780 2.013 1.00 91.44 83 LYS A CA 1
ATOM 695 C C . LYS A 1 83 ? -7.017 8.745 2.092 1.00 91.44 83 LYS A C 1
ATOM 697 O O . LYS A 1 83 ? -7.259 9.284 3.168 1.00 91.44 83 LYS A O 1
ATOM 702 N N . ASP A 1 84 ? -7.678 9.019 0.975 1.00 88.88 84 ASP A N 1
ATOM 703 C CA . ASP A 1 84 ? -8.773 9.987 0.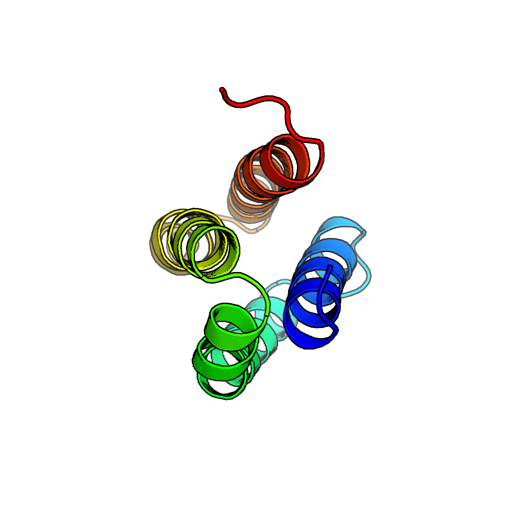931 1.00 88.88 84 ASP A CA 1
ATOM 704 C C . ASP A 1 84 ? -10.014 9.437 1.665 1.00 88.88 84 ASP A C 1
ATOM 706 O O . ASP A 1 84 ? -10.633 10.172 2.431 1.00 88.88 84 ASP A O 1
ATOM 710 N N . ILE A 1 85 ? -10.285 8.125 1.590 1.00 81.62 85 ILE A N 1
ATOM 711 C CA . ILE A 1 85 ? -11.316 7.476 2.426 1.00 81.62 85 ILE A CA 1
ATOM 712 C C . ILE A 1 85 ? -10.984 7.541 3.924 1.00 81.62 85 ILE A C 1
ATOM 714 O O . ILE A 1 85 ? -11.866 7.822 4.732 1.00 81.62 85 ILE A O 1
ATOM 718 N N . ALA A 1 86 ? -9.713 7.379 4.313 1.00 68.94 86 ALA A N 1
ATOM 719 C CA . ALA A 1 86 ? -9.301 7.463 5.722 1.00 68.94 86 ALA A CA 1
ATOM 720 C C . ALA A 1 86 ? -9.583 8.834 6.371 1.00 68.94 86 ALA A C 1
ATOM 722 O O . ALA A 1 86 ? -9.590 8.949 7.595 1.00 68.94 86 ALA A O 1
ATOM 723 N N . LYS A 1 87 ? -9.765 9.885 5.562 1.00 67.75 87 LYS A N 1
ATOM 724 C CA . LYS A 1 87 ? -10.052 11.247 6.032 1.00 67.75 87 LYS A CA 1
ATOM 725 C C . LYS A 1 87 ? -11.547 11.530 6.212 1.00 67.75 87 LYS A C 1
ATOM 727 O O . LYS A 1 87 ? -11.876 12.611 6.686 1.00 67.75 87 LYS A O 1
ATOM 732 N N . GLY A 1 88 ? -12.422 10.571 5.891 1.00 57.47 88 GLY A N 1
ATOM 733 C CA . GLY A 1 88 ? -13.873 10.691 6.056 1.00 57.47 88 GLY A CA 1
ATOM 734 C C . GLY A 1 88 ? -14.618 11.316 4.872 1.00 57.47 88 GLY A C 1
ATOM 735 O O . GLY A 1 88 ? -15.787 11.643 5.018 1.00 57.47 88 GLY A O 1
ATOM 736 N N . ASP A 1 89 ? -13.982 11.468 3.707 1.00 48.34 89 ASP A N 1
ATOM 737 C CA . ASP A 1 89 ? -14.519 12.262 2.585 1.00 48.34 89 ASP A CA 1
ATOM 738 C C . ASP A 1 89 ? -15.404 11.491 1.584 1.00 48.34 89 ASP A C 1
ATOM 740 O O . ASP A 1 89 ? -15.600 11.944 0.457 1.00 48.34 89 ASP A O 1
ATOM 744 N N . LEU A 1 90 ? -15.962 10.334 1.946 1.00 48.94 90 LEU A N 1
ATOM 745 C CA . LEU A 1 90 ? -16.826 9.575 1.032 1.00 48.94 90 LEU A CA 1
ATOM 746 C C . LEU A 1 90 ? -18.059 8.980 1.722 1.00 48.94 90 LEU A C 1
ATOM 748 O O . LEU A 1 90 ? -18.265 7.778 1.630 1.00 48.94 90 LEU A O 1
ATOM 752 N N . TRP A 1 91 ? -18.859 9.844 2.362 1.00 44.81 91 TRP A N 1
ATOM 753 C CA . TRP A 1 91 ? -20.337 9.847 2.365 1.00 44.81 91 TRP A CA 1
ATOM 754 C C . TRP A 1 91 ? -20.840 11.289 2.496 1.00 44.81 91 TRP A C 1
ATOM 756 O O . TRP A 1 91 ? -20.341 12.003 3.394 1.00 44.81 91 TRP A O 1
#

Solvent-accessible surface area (backbone atoms only — not comparable to full-atom values): 5042 Å² total; per-residue (Å²): 125,43,74,53,46,46,48,58,53,46,57,53,46,38,36,74,73,61,79,37,58,68,77,58,43,56,53,51,48,58,57,46,50,72,74,32,47,71,57,18,37,73,59,41,44,69,58,35,53,52,42,42,48,34,48,42,57,70,16,56,63,64,27,72,88,46,55,75,68,56,30,54,51,47,42,52,55,32,52,49,56,52,53,47,52,76,72,62,77,81,123

Radius of gyration: 12.35 Å; Cα contacts (8 Å, |Δi|>4): 76; chains: 1; bounding box: 34×25×31 Å

pLDDT: mean 94.0, std 10.78, range [44.81, 98.56]

Nearest PDB structures (foldseek):
  8dz8-assembly6_F  TM=6.124E-01  e=5.012E+00  synthetic construct
  8dz8-assembly2_B  TM=5.047E-01  e=5.297E+00  synthetic construct
  5j0l-assembly2_D  TM=3.906E-01  e=7.385E+00  synthetic construct

Foldseek 3Di:
DPPLLVVLLVLLVCVLVVVDQPVRSLVVNVVSCVVCLVVVCVVPVVLSVLCCVLCPVQQSVVCPPDDSVVNSVSSVVSSVVSVVVVVVPDD

Secondary structure (DSSP, 8-state):
--HHHHHHHHHHHHHHHTSS-HHHHHHHHHHHHHHHHHHHHHH-HHHHHHHIIIIIIIIIIHHTTS-HHHHHHHHHHHHHHHHHHTTT---